Protein AF-A0A9R0EKN1-F1 (afdb_monomer)

Foldseek 3Di:
DDDPPDPPPPPPPPVVVVVVVVVVVVVCCCVVPVVVVLVVLLQPQDDVVSPDDDDSVRSVVRSVLVVVQVVQCVVQPPPDRPLPPPPPDDDDDDPRSPVVVVVVVVPPDPPPPPPDDDDDDDD

Mean predicted aligned error: 15.37 Å

Nearest PDB structures (foldseek):
  8jjr-assembly1_I  TM=3.514E-01  e=5.456E+00  Symbiodinium sp.

Sequence (123 aa):
MFSVSSYQHADSQPAAKQRCQANARERDRTQNSVNIAFNTLRLLIPTEPPDRKLSKIEILRLAGSYITHLDNQLYTGDLEQPCLQKNDVSEQDKSLCTFCWSAVKKDKSPQPASHMNYYKSPR

Secondary structure (DSSP, 8-state):
-----------SHHHHHHHHHHHHHHHHHIIIIIIHHHHHHHHTS--SSTT----HHHHHHHHHHHHHHHHHHHHHTTS--TTSS---S-TTS----HHHHHHHTTT--PPP-----------

Structure (mmCIF, N/CA/C/O backbone):
data_AF-A0A9R0EKN1-F1
#
_entry.id   AF-A0A9R0EKN1-F1
#
loop_
_atom_site.group_PDB
_atom_site.id
_atom_site.type_symbol
_atom_site.label_atom_id
_atom_site.label_alt_id
_atom_site.label_comp_id
_atom_site.label_asym_id
_atom_site.label_entity_id
_atom_site.label_seq_id
_atom_site.pdbx_PDB_ins_code
_atom_site.Cartn_x
_atom_site.Cartn_y
_atom_site.Cartn_z
_atom_site.occupancy
_atom_site.B_iso_or_equiv
_atom_site.auth_seq_id
_atom_site.auth_comp_id
_atom_site.auth_asym_id
_atom_site.auth_atom_id
_atom_site.pdbx_PDB_model_num
ATOM 1 N N . MET A 1 1 ? 44.875 0.743 -58.447 1.00 46.38 1 MET A N 1
ATOM 2 C CA . MET A 1 1 ? 43.635 0.038 -58.061 1.00 46.38 1 MET A CA 1
ATOM 3 C C . MET A 1 1 ? 43.851 -0.589 -56.692 1.00 46.38 1 MET A C 1
ATOM 5 O O . MET A 1 1 ? 44.438 -1.655 -56.620 1.00 46.38 1 MET A O 1
ATOM 9 N N . PHE A 1 2 ? 43.436 0.076 -55.615 1.00 38.12 2 PHE A N 1
ATOM 10 C CA . PHE A 1 2 ? 43.318 -0.547 -54.294 1.00 38.12 2 PHE A CA 1
ATOM 11 C C . PHE A 1 2 ? 41.933 -0.187 -53.766 1.00 38.12 2 PHE A C 1
ATOM 13 O O . PHE A 1 2 ? 41.650 0.976 -53.493 1.00 38.12 2 PHE A O 1
ATOM 20 N N . SER A 1 3 ? 41.044 -1.178 -53.767 1.00 46.97 3 SER A N 1
ATOM 21 C CA . SER A 1 3 ? 39.666 -1.041 -53.309 1.00 46.97 3 SER A CA 1
ATOM 22 C C . SER A 1 3 ? 39.670 -1.060 -51.784 1.00 46.97 3 SER A C 1
ATOM 24 O O . SER A 1 3 ? 40.096 -2.045 -51.181 1.00 46.97 3 SER A O 1
ATOM 26 N N . VAL A 1 4 ? 39.252 0.039 -51.157 1.00 50.94 4 VAL A N 1
ATOM 27 C CA . VAL A 1 4 ? 39.051 0.101 -49.707 1.00 50.94 4 VAL A CA 1
ATOM 28 C C . VAL A 1 4 ? 37.728 -0.597 -49.409 1.00 50.94 4 VAL A C 1
ATOM 30 O O . VAL A 1 4 ? 36.658 -0.010 -49.554 1.00 50.94 4 VAL A O 1
ATOM 33 N N . SER A 1 5 ? 37.800 -1.869 -49.020 1.00 53.50 5 SER A N 1
ATOM 34 C CA . SER A 1 5 ? 36.657 -2.586 -48.456 1.00 53.50 5 SER A CA 1
ATOM 35 C C . SER A 1 5 ? 36.285 -1.948 -47.118 1.00 53.50 5 SER A C 1
ATOM 37 O O . SER A 1 5 ? 37.050 -1.974 -46.154 1.00 53.50 5 SER A O 1
ATOM 39 N N . SER A 1 6 ? 35.107 -1.340 -47.082 1.00 50.91 6 SER A N 1
ATOM 40 C CA . SER A 1 6 ? 34.477 -0.784 -45.894 1.00 50.91 6 SER A CA 1
ATOM 41 C C . SER A 1 6 ? 34.023 -1.923 -44.982 1.00 50.91 6 SER A C 1
ATOM 43 O O . SER A 1 6 ? 33.034 -2.603 -45.247 1.00 50.91 6 SER A O 1
ATOM 45 N N . TYR A 1 7 ? 34.745 -2.136 -43.883 1.00 48.06 7 TYR A N 1
ATOM 46 C CA . TYR A 1 7 ? 34.280 -3.008 -42.811 1.00 48.06 7 TYR A C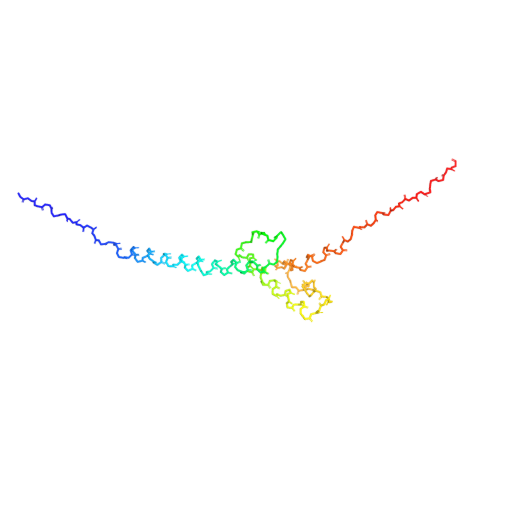A 1
ATOM 47 C C . TYR A 1 7 ? 33.099 -2.335 -42.104 1.00 48.06 7 TYR A C 1
ATOM 49 O O . TYR A 1 7 ? 33.261 -1.427 -41.290 1.00 48.06 7 TYR A O 1
ATOM 57 N N . GLN A 1 8 ? 31.888 -2.771 -42.445 1.00 49.34 8 GLN A N 1
ATOM 58 C CA . GLN A 1 8 ? 30.687 -2.486 -41.673 1.00 49.34 8 GLN A CA 1
ATOM 59 C C . GLN A 1 8 ? 30.829 -3.152 -40.298 1.00 49.34 8 GLN A C 1
ATOM 61 O O . GLN A 1 8 ? 30.655 -4.360 -40.155 1.00 49.34 8 GLN A O 1
ATOM 66 N N . HIS A 1 9 ? 31.130 -2.360 -39.268 1.00 48.66 9 HIS A N 1
ATOM 67 C CA . HIS A 1 9 ? 30.954 -2.767 -37.874 1.00 48.66 9 HIS A CA 1
ATOM 68 C C . HIS A 1 9 ? 29.453 -2.826 -37.560 1.00 48.66 9 HIS A C 1
ATOM 70 O O . HIS A 1 9 ? 28.858 -1.878 -37.053 1.00 48.66 9 HIS A O 1
ATOM 76 N N . ALA A 1 10 ? 28.831 -3.951 -37.898 1.00 53.75 10 ALA A N 1
ATOM 77 C CA . ALA A 1 10 ? 27.428 -4.231 -37.637 1.00 53.75 10 ALA A CA 1
ATOM 78 C C . ALA A 1 10 ? 27.284 -5.504 -36.796 1.00 53.75 10 ALA A C 1
ATOM 80 O O . ALA A 1 10 ? 26.617 -6.436 -37.219 1.00 53.75 10 ALA A O 1
ATOM 81 N N . ASP A 1 11 ? 27.893 -5.566 -35.606 1.00 48.09 11 ASP A N 1
ATOM 82 C CA . ASP A 1 11 ? 27.556 -6.650 -34.672 1.00 48.09 11 ASP A CA 1
ATOM 83 C C . ASP A 1 11 ? 27.754 -6.300 -33.191 1.00 48.09 11 ASP A C 1
ATOM 85 O O . ASP A 1 11 ? 28.641 -6.776 -32.487 1.00 48.09 11 ASP A O 1
ATOM 89 N N . SER A 1 12 ? 26.913 -5.401 -32.684 1.00 56.56 12 SER A N 1
ATOM 90 C CA . SER A 1 12 ? 26.703 -5.254 -31.230 1.00 56.56 12 SER A CA 1
ATOM 91 C C . SER A 1 12 ? 25.221 -5.062 -30.877 1.00 56.56 12 SER A C 1
ATOM 93 O O . SER A 1 12 ? 24.868 -4.676 -29.763 1.00 56.56 12 SER A O 1
ATOM 95 N N . GLN A 1 13 ? 24.320 -5.294 -31.838 1.00 57.69 13 GLN A N 1
ATOM 96 C CA . GLN A 1 13 ? 22.924 -4.856 -31.771 1.00 57.69 13 GLN A CA 1
ATOM 97 C C . GLN A 1 13 ? 21.899 -5.816 -31.126 1.00 57.69 13 GLN A C 1
ATOM 99 O O . GLN A 1 13 ? 20.945 -5.290 -30.540 1.00 57.69 13 GLN A O 1
ATOM 104 N N . PRO A 1 14 ? 22.001 -7.161 -31.178 1.00 65.06 14 PRO A N 1
ATOM 105 C CA . PRO A 1 14 ? 20.922 -8.018 -30.672 1.00 65.06 14 PRO A CA 1
ATOM 106 C C . PRO A 1 14 ? 20.821 -8.000 -29.140 1.00 65.06 14 PRO A C 1
ATOM 108 O O . PRO A 1 14 ? 19.727 -7.833 -28.597 1.00 65.06 14 PRO A O 1
ATOM 111 N N . ALA A 1 15 ? 21.955 -8.044 -28.434 1.00 81.00 15 ALA A N 1
ATOM 112 C CA . ALA A 1 15 ? 21.984 -7.990 -26.971 1.00 81.00 15 ALA A CA 1
ATOM 113 C C . ALA A 1 15 ? 21.475 -6.644 -26.422 1.00 81.00 15 ALA A C 1
ATOM 115 O O . ALA A 1 15 ? 20.753 -6.604 -25.426 1.00 81.00 15 ALA A O 1
ATOM 116 N N . ALA A 1 16 ? 21.796 -5.527 -27.087 1.00 87.19 16 ALA A N 1
ATOM 117 C CA . ALA A 1 16 ? 21.307 -4.205 -26.697 1.00 87.19 16 ALA A CA 1
ATOM 118 C C . ALA A 1 16 ? 19.782 -4.081 -26.872 1.00 87.19 16 ALA A C 1
ATOM 120 O O . ALA A 1 16 ? 19.095 -3.621 -25.959 1.00 87.19 16 ALA A O 1
ATOM 121 N N . LYS A 1 17 ? 19.232 -4.555 -28.001 1.00 87.06 17 LYS A N 1
ATOM 122 C CA . LYS A 1 17 ? 17.779 -4.570 -28.252 1.00 87.06 17 LYS A CA 1
ATOM 123 C C . LYS A 1 17 ? 17.039 -5.464 -27.250 1.00 87.06 17 LYS A C 1
ATOM 125 O O . LYS A 1 17 ? 16.021 -5.045 -26.700 1.00 87.06 17 LYS A O 1
ATOM 130 N N . GLN A 1 18 ? 17.577 -6.646 -26.948 1.00 91.50 18 GLN A N 1
ATOM 131 C CA . GLN A 1 18 ? 17.004 -7.561 -25.957 1.00 91.50 18 GLN A CA 1
ATOM 132 C C . GLN A 1 18 ? 17.012 -6.960 -24.544 1.00 91.50 18 GLN A C 1
ATOM 134 O O . GLN A 1 18 ? 16.002 -7.035 -23.843 1.00 91.50 18 GLN A O 1
ATOM 139 N N . ARG A 1 19 ? 18.110 -6.301 -24.145 1.00 94.19 19 ARG A N 1
ATOM 140 C CA . ARG A 1 19 ? 18.203 -5.562 -22.875 1.00 94.19 19 ARG A CA 1
ATOM 141 C C . ARG A 1 19 ? 17.166 -4.447 -22.791 1.00 94.19 19 ARG 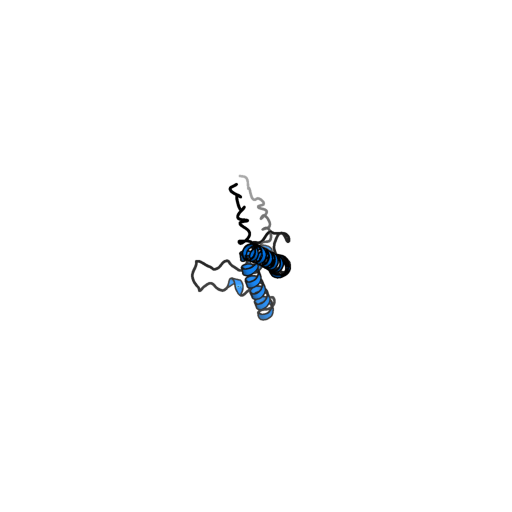A C 1
ATOM 143 O O . ARG A 1 19 ? 16.466 -4.350 -21.788 1.00 94.19 19 ARG A O 1
ATOM 150 N N . CYS A 1 20 ? 17.020 -3.635 -23.839 1.00 95.69 20 CYS A N 1
ATOM 151 C CA . CYS A 1 20 ? 16.002 -2.584 -23.881 1.00 95.69 20 CYS A CA 1
ATOM 152 C C . CYS A 1 20 ? 14.586 -3.156 -23.725 1.00 95.69 20 CYS A C 1
ATOM 154 O O . CYS A 1 20 ? 13.796 -2.630 -22.942 1.00 95.69 20 CYS A O 1
ATOM 156 N N . GLN A 1 21 ? 14.281 -4.260 -24.413 1.00 95.19 21 GLN A N 1
ATOM 157 C CA . GLN A 1 21 ? 12.983 -4.925 -24.312 1.00 95.19 21 GLN A CA 1
ATOM 158 C C . GLN A 1 21 ? 12.737 -5.505 -22.908 1.00 95.19 21 GLN A C 1
ATOM 160 O O . GLN A 1 21 ? 11.642 -5.364 -22.369 1.00 95.19 21 GLN A O 1
ATOM 165 N N . ALA A 1 22 ? 13.751 -6.114 -22.286 1.00 96.12 22 ALA A N 1
ATOM 166 C CA . ALA A 1 22 ? 13.666 -6.613 -20.915 1.00 96.12 22 ALA A CA 1
ATOM 167 C C . ALA A 1 22 ? 13.436 -5.479 -19.904 1.00 96.12 22 ALA A C 1
ATOM 169 O O . ALA A 1 22 ? 12.547 -5.582 -19.062 1.00 96.12 22 ALA A O 1
ATOM 170 N N . ASN A 1 23 ? 14.160 -4.367 -20.043 1.00 98.12 23 ASN A N 1
ATOM 171 C CA . ASN A 1 23 ? 13.989 -3.190 -19.192 1.00 98.12 23 ASN A CA 1
ATOM 172 C C . ASN A 1 23 ? 12.596 -2.562 -19.344 1.00 98.12 23 ASN A C 1
ATOM 174 O O . ASN A 1 23 ? 12.024 -2.094 -18.361 1.00 98.12 23 ASN A O 1
ATOM 178 N N . ALA A 1 24 ? 12.042 -2.544 -20.562 1.00 97.75 24 ALA A N 1
ATOM 179 C CA . ALA A 1 24 ? 10.683 -2.067 -20.802 1.00 97.75 24 ALA A CA 1
ATOM 180 C C . ALA A 1 24 ? 9.646 -2.950 -20.092 1.00 97.75 24 ALA A C 1
ATOM 182 O O . ALA A 1 24 ? 8.776 -2.422 -19.402 1.00 97.75 24 ALA A O 1
ATOM 183 N N . ARG A 1 25 ? 9.790 -4.280 -20.182 1.00 98.19 25 ARG A N 1
ATOM 184 C CA . ARG A 1 25 ? 8.929 -5.235 -19.466 1.00 98.19 25 ARG A CA 1
ATOM 185 C C . ARG A 1 25 ? 9.016 -5.079 -17.949 1.00 98.19 25 ARG A C 1
ATOM 187 O O . ARG A 1 25 ? 7.991 -5.086 -17.282 1.00 98.19 25 ARG A O 1
ATOM 194 N N . GLU A 1 26 ? 10.214 -4.900 -17.396 1.00 98.31 26 GLU A N 1
ATOM 195 C CA . GLU A 1 26 ? 10.371 -4.736 -15.944 1.00 98.31 26 GLU A CA 1
ATOM 196 C C . GLU A 1 26 ? 9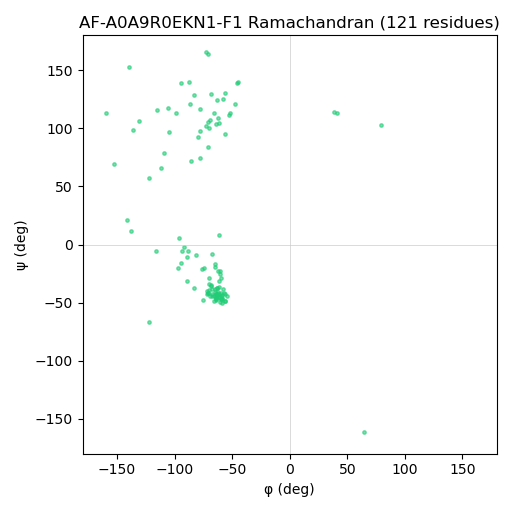.780 -3.413 -15.442 1.00 98.31 26 GLU A C 1
ATOM 198 O O . GLU A 1 26 ? 9.183 -3.351 -14.362 1.00 98.31 26 GLU A O 1
ATOM 203 N N . ARG A 1 27 ? 9.888 -2.351 -16.248 1.00 98.44 27 ARG A N 1
ATOM 204 C CA . ARG A 1 27 ? 9.237 -1.074 -15.951 1.00 98.44 27 ARG A CA 1
ATOM 205 C C . ARG A 1 27 ? 7.721 -1.220 -15.952 1.00 98.44 27 ARG A C 1
ATOM 207 O O . ARG A 1 27 ? 7.089 -0.731 -15.023 1.00 98.44 27 ARG A O 1
ATOM 214 N N . ASP A 1 28 ? 7.167 -1.895 -16.953 1.00 98.12 28 ASP A N 1
ATOM 215 C CA . ASP A 1 28 ? 5.735 -2.183 -17.039 1.00 98.12 28 ASP A CA 1
ATOM 216 C C . ASP A 1 28 ? 5.257 -2.985 -15.822 1.00 98.12 28 ASP A C 1
ATOM 218 O O . ASP A 1 28 ? 4.373 -2.531 -15.100 1.00 98.12 28 ASP A O 1
ATOM 222 N N . ARG A 1 29 ? 5.941 -4.085 -15.483 1.00 98.25 29 ARG A N 1
ATOM 223 C CA . ARG A 1 29 ? 5.659 -4.882 -14.279 1.00 98.25 29 ARG A CA 1
ATOM 224 C C . ARG A 1 29 ? 5.691 -4.033 -13.005 1.00 98.25 29 ARG A C 1
ATOM 226 O O . ARG A 1 29 ? 4.820 -4.144 -12.144 1.00 98.25 29 ARG A O 1
ATOM 233 N N . THR A 1 30 ? 6.689 -3.163 -12.871 1.00 98.44 30 THR A N 1
ATOM 234 C CA . THR A 1 30 ? 6.818 -2.297 -11.695 1.00 98.44 30 THR A CA 1
ATOM 235 C C . THR A 1 30 ? 5.692 -1.264 -11.624 1.00 98.44 30 THR A C 1
ATOM 237 O O . THR A 1 30 ? 5.128 -1.066 -10.549 1.00 98.44 30 THR A O 1
ATOM 240 N N . GLN A 1 31 ? 5.343 -0.618 -12.740 1.00 98.06 31 GLN A N 1
ATOM 241 C CA . GLN A 1 31 ? 4.323 0.435 -12.772 1.00 98.06 31 GLN A CA 1
ATOM 242 C C . GLN A 1 31 ? 2.903 -0.127 -12.667 1.00 98.06 31 GLN A C 1
ATOM 244 O O . GLN A 1 31 ? 2.131 0.340 -11.835 1.00 98.06 31 GLN A O 1
ATOM 249 N N . ASN A 1 32 ? 2.589 -1.158 -13.450 1.00 97.75 32 ASN A N 1
ATOM 250 C CA . ASN A 1 32 ? 1.231 -1.668 -13.644 1.00 97.75 32 ASN A CA 1
ATOM 251 C C . ASN A 1 32 ? 0.858 -2.822 -12.708 1.00 97.75 32 ASN A C 1
ATOM 253 O O . ASN A 1 32 ? -0.289 -3.253 -12.692 1.00 97.75 32 ASN A O 1
ATOM 257 N N . SER A 1 33 ? 1.799 -3.330 -11.913 1.00 97.62 33 SER A N 1
ATOM 258 C CA . SER A 1 33 ? 1.501 -4.332 -10.886 1.00 97.62 33 SER A CA 1
ATOM 259 C C . SER A 1 33 ? 1.931 -3.842 -9.511 1.00 97.62 33 SER A C 1
ATOM 261 O O . SER A 1 33 ? 1.087 -3.541 -8.667 1.00 97.62 33 SER A O 1
ATOM 263 N N . VAL A 1 34 ? 3.238 -3.687 -9.286 1.00 98.06 34 VAL A N 1
ATOM 264 C CA . VAL A 1 34 ? 3.766 -3.417 -7.939 1.00 98.06 34 VAL A CA 1
ATOM 265 C C . VAL A 1 34 ? 3.318 -2.052 -7.415 1.00 98.06 34 VAL A C 1
ATOM 267 O O . VAL A 1 34 ? 2.830 -1.954 -6.291 1.00 98.06 34 VAL A O 1
ATOM 270 N N . ASN A 1 35 ? 3.462 -0.989 -8.210 1.00 97.81 35 ASN A N 1
ATOM 271 C CA . ASN A 1 35 ? 3.097 0.358 -7.773 1.00 97.81 35 ASN A CA 1
ATOM 272 C C . ASN A 1 35 ? 1.578 0.517 -7.607 1.00 97.81 35 ASN A C 1
ATOM 274 O O . ASN A 1 35 ? 1.154 1.185 -6.666 1.00 97.81 35 ASN A O 1
ATOM 278 N N . ILE A 1 36 ? 0.764 -0.133 -8.451 1.00 98.19 36 ILE A N 1
ATOM 279 C CA . ILE A 1 36 ? -0.695 -0.172 -8.267 1.00 98.19 36 ILE A CA 1
ATOM 280 C C . ILE A 1 36 ? -1.039 -0.836 -6.931 1.00 98.19 36 ILE A C 1
ATOM 282 O O . ILE A 1 36 ? -1.749 -0.232 -6.134 1.00 98.19 36 ILE A O 1
ATOM 286 N N . ALA A 1 37 ? -0.469 -2.005 -6.626 1.00 98.38 37 ALA A N 1
ATOM 287 C CA . ALA A 1 37 ? -0.710 -2.691 -5.356 1.00 98.38 37 ALA A CA 1
ATOM 288 C C . ALA A 1 37 ? -0.286 -1.849 -4.136 1.00 98.38 37 ALA A C 1
ATOM 290 O O . ALA A 1 37 ? -1.024 -1.769 -3.155 1.00 98.38 37 ALA A O 1
ATOM 291 N N . PHE A 1 38 ? 0.864 -1.165 -4.206 1.00 98.44 38 PHE A N 1
ATOM 292 C CA . PHE A 1 38 ? 1.304 -0.237 -3.154 1.00 98.44 38 PHE A CA 1
ATOM 293 C C . PHE A 1 38 ? 0.334 0.936 -2.964 1.00 98.44 38 PHE A C 1
ATOM 295 O O . PHE A 1 38 ? 0.066 1.326 -1.827 1.00 98.44 38 PHE A O 1
ATOM 302 N N . ASN A 1 39 ? -0.200 1.492 -4.055 1.00 97.25 39 ASN A N 1
ATOM 303 C CA . ASN A 1 39 ? -1.182 2.572 -3.992 1.00 97.25 39 ASN A CA 1
ATOM 304 C C . ASN A 1 39 ? -2.511 2.088 -3.407 1.00 97.25 39 ASN A C 1
ATOM 306 O O . ASN A 1 39 ? -3.067 2.761 -2.546 1.00 97.25 39 ASN A O 1
ATOM 310 N N . THR A 1 40 ? -2.994 0.910 -3.807 1.00 97.88 40 THR A N 1
ATOM 311 C CA . THR A 1 40 ? -4.198 0.307 -3.221 1.00 97.88 40 THR A CA 1
ATOM 312 C C . THR A 1 40 ? -4.021 0.074 -1.725 1.00 97.88 40 THR A C 1
ATOM 314 O O . THR A 1 40 ? -4.878 0.478 -0.947 1.00 97.88 40 THR A O 1
ATOM 317 N N . LEU A 1 41 ? -2.888 -0.499 -1.304 1.00 98.19 41 LEU A N 1
ATOM 318 C CA . LEU A 1 41 ? -2.594 -0.717 0.112 1.00 98.19 41 LEU A CA 1
ATOM 319 C C . LEU A 1 41 ? -2.575 0.601 0.894 1.00 98.19 41 LEU A C 1
ATOM 321 O O . LEU A 1 41 ? -3.171 0.691 1.961 1.00 98.19 41 LEU A O 1
ATOM 325 N N . ARG A 1 42 ? -1.934 1.640 0.349 1.00 97.25 42 ARG A N 1
ATOM 326 C CA . ARG A 1 42 ? -1.884 2.975 0.955 1.00 97.25 42 ARG A CA 1
ATOM 327 C C . ARG A 1 42 ? -3.277 3.548 1.219 1.00 97.25 42 ARG A C 1
ATOM 329 O O . ARG A 1 42 ? -3.478 4.130 2.275 1.00 97.25 42 ARG A O 1
ATOM 336 N N . LEU A 1 43 ? -4.211 3.401 0.280 1.00 95.88 43 LEU A N 1
ATOM 337 C CA . LEU A 1 43 ? -5.570 3.944 0.411 1.00 95.88 43 LEU A CA 1
ATOM 338 C C . LEU A 1 43 ? -6.376 3.296 1.547 1.00 95.88 43 LEU A C 1
ATOM 340 O O . LEU A 1 43 ? -7.350 3.883 2.004 1.00 95.88 43 LEU A O 1
ATOM 344 N N . LEU A 1 44 ? -5.974 2.108 2.003 1.00 96.19 44 LEU A N 1
ATOM 345 C CA . LEU A 1 44 ? -6.613 1.402 3.116 1.00 96.19 44 LEU A CA 1
ATOM 346 C C . LEU A 1 44 ? -6.011 1.763 4.482 1.00 96.19 44 LEU A C 1
ATOM 348 O O . LEU A 1 44 ? -6.563 1.372 5.507 1.00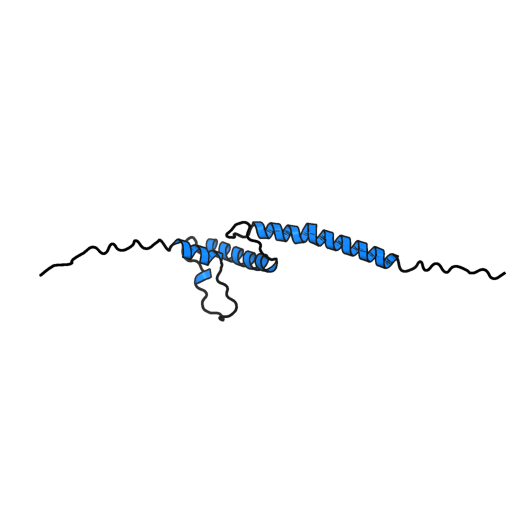 96.19 44 LEU A O 1
ATOM 352 N N . ILE A 1 45 ? -4.878 2.471 4.518 1.00 94.38 45 ILE A N 1
ATOM 353 C CA . ILE A 1 45 ? -4.207 2.854 5.763 1.00 94.38 45 ILE A CA 1
ATOM 354 C C . ILE A 1 45 ? -4.808 4.175 6.258 1.00 94.38 45 ILE A C 1
ATOM 356 O O . ILE A 1 45 ? -4.693 5.182 5.557 1.00 94.38 45 ILE A O 1
ATOM 360 N N . PRO A 1 46 ? -5.388 4.226 7.471 1.00 91.69 46 PRO A N 1
ATOM 361 C CA . PRO A 1 46 ? -5.910 5.476 8.005 1.00 91.69 46 PRO A CA 1
ATOM 362 C C . PRO A 1 46 ? -4.767 6.456 8.322 1.00 91.69 46 PRO A C 1
ATOM 364 O O . PRO A 1 46 ? -3.806 6.112 9.002 1.00 91.69 46 PRO A O 1
ATOM 367 N N . THR A 1 47 ? -4.843 7.701 7.852 1.00 90.25 47 THR A N 1
ATOM 368 C CA . THR A 1 47 ? -3.872 8.753 8.197 1.00 90.25 47 THR A CA 1
ATOM 369 C C . THR A 1 47 ? -4.562 10.087 8.430 1.00 90.25 47 THR A C 1
ATOM 371 O O . THR A 1 47 ? -5.590 10.370 7.826 1.00 90.25 47 THR A O 1
ATOM 374 N N . GLU A 1 48 ? -3.947 10.931 9.259 1.00 84.94 48 GLU A N 1
ATOM 375 C CA . GLU A 1 48 ? -4.336 12.330 9.442 1.00 84.94 48 GLU A CA 1
ATOM 376 C C . GLU A 1 48 ? -3.177 13.222 8.951 1.00 84.94 48 GLU A C 1
ATOM 378 O O . GLU A 1 48 ? -2.073 13.131 9.509 1.00 84.94 48 GLU A O 1
ATOM 383 N N . PRO A 1 49 ? -3.356 14.040 7.898 1.00 86.81 49 PRO A N 1
ATOM 384 C CA . PRO A 1 49 ? -4.529 14.116 7.017 1.00 86.81 49 PRO A CA 1
ATOM 385 C C . PRO A 1 49 ? -4.665 12.881 6.084 1.00 86.81 49 PRO A C 1
ATOM 387 O O . PRO A 1 49 ? -3.684 12.147 5.896 1.00 86.81 49 PRO A O 1
ATOM 390 N N . PRO A 1 50 ? -5.842 12.638 5.461 1.00 84.06 50 PRO A N 1
ATOM 391 C CA . PRO A 1 50 ? -6.090 11.461 4.609 1.00 84.06 50 PRO A CA 1
ATOM 392 C C . PRO A 1 50 ? -5.179 11.347 3.377 1.00 84.06 50 PRO A C 1
ATOM 394 O O . PRO A 1 50 ? -4.970 10.265 2.836 1.00 84.06 50 PRO A O 1
ATOM 397 N N . ASP A 1 51 ? -4.616 12.462 2.917 1.00 86.50 51 ASP A N 1
ATOM 398 C CA . ASP A 1 51 ? -3.741 12.542 1.749 1.00 86.50 51 ASP A CA 1
ATOM 399 C C . ASP A 1 51 ? -2.242 12.505 2.103 1.00 86.50 51 ASP A C 1
ATOM 401 O O . ASP A 1 51 ? -1.390 12.602 1.209 1.00 86.50 51 ASP A O 1
ATOM 405 N N . ARG A 1 52 ? -1.885 12.294 3.384 1.00 92.69 52 ARG A N 1
ATOM 406 C CA . ARG A 1 52 ? -0.492 12.254 3.862 1.00 92.69 52 ARG A CA 1
ATOM 407 C C . AR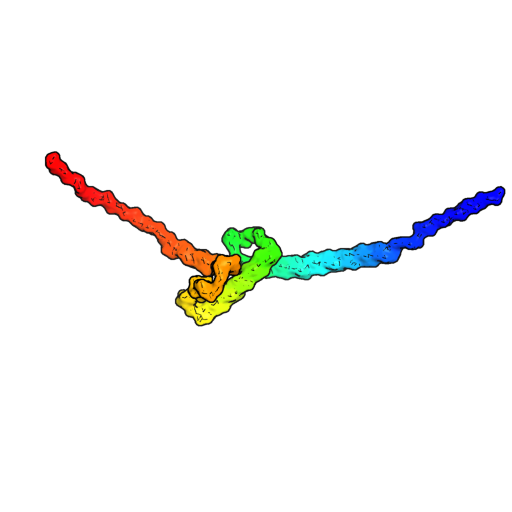G A 1 52 ? 0.379 11.368 2.977 1.00 92.69 52 ARG A C 1
ATOM 409 O O . ARG A 1 52 ? 0.162 10.165 2.848 1.00 92.69 52 ARG A O 1
ATOM 416 N N . LYS A 1 53 ? 1.441 11.926 2.392 1.00 93.06 53 LYS A N 1
ATOM 417 C CA . LYS A 1 53 ? 2.416 11.175 1.582 1.00 93.06 53 LYS A CA 1
ATOM 418 C C . LYS A 1 53 ? 3.255 10.225 2.447 1.00 93.06 53 LYS A C 1
ATOM 420 O O . LYS A 1 53 ? 4.129 10.665 3.176 1.00 93.06 53 LYS A O 1
ATOM 425 N N . LEU A 1 54 ? 2.985 8.927 2.323 1.00 93.38 54 LEU A N 1
ATOM 426 C CA . LEU A 1 54 ? 3.767 7.821 2.876 1.00 93.38 54 LEU A CA 1
ATOM 427 C C . LEU A 1 54 ? 4.778 7.266 1.861 1.00 93.38 54 LEU A C 1
ATOM 429 O O . LEU A 1 54 ? 4.446 7.072 0.687 1.00 93.38 54 LEU A O 1
ATOM 433 N N . SER A 1 55 ? 5.983 6.959 2.331 1.00 97.00 55 SER A N 1
ATOM 434 C CA . SER A 1 55 ? 6.985 6.162 1.615 1.00 97.00 55 SER A CA 1
ATOM 435 C C . SER A 1 55 ? 6.613 4.669 1.566 1.00 97.00 55 SER A C 1
ATOM 437 O O . SER A 1 55 ? 5.768 4.199 2.327 1.00 97.00 55 SER A O 1
ATOM 439 N N . LYS A 1 56 ? 7.274 3.881 0.699 1.00 96.75 56 LYS A N 1
ATOM 440 C CA . LYS A 1 56 ? 7.030 2.425 0.590 1.00 96.75 56 LYS A CA 1
ATOM 441 C C . LYS A 1 56 ? 7.230 1.698 1.923 1.00 96.75 56 LYS A C 1
ATOM 443 O O . LYS A 1 56 ? 6.430 0.838 2.270 1.00 96.75 56 LYS A O 1
ATOM 448 N N . ILE A 1 57 ? 8.269 2.058 2.678 1.00 96.19 57 ILE A N 1
ATOM 449 C CA . ILE A 1 57 ? 8.538 1.443 3.983 1.00 96.19 57 ILE A CA 1
ATOM 450 C C . ILE A 1 57 ? 7.499 1.853 5.031 1.00 96.19 57 ILE A C 1
ATOM 452 O O . ILE A 1 57 ? 7.058 1.007 5.805 1.00 96.19 57 ILE A O 1
ATOM 456 N N . GLU A 1 58 ? 7.055 3.114 5.032 1.00 93.25 58 GLU A N 1
ATOM 457 C CA . GLU A 1 58 ? 5.980 3.562 5.925 1.00 93.25 58 GLU A CA 1
ATOM 458 C C . GLU A 1 58 ? 4.668 2.834 5.633 1.00 93.25 58 GLU A C 1
ATOM 460 O O . GLU A 1 58 ? 4.022 2.391 6.575 1.00 93.25 58 GLU A O 1
ATOM 465 N N . ILE A 1 59 ? 4.304 2.650 4.356 1.00 95.94 59 ILE A N 1
ATOM 466 C CA . ILE A 1 59 ? 3.106 1.892 3.955 1.00 95.94 59 ILE A CA 1
ATOM 467 C C . ILE A 1 59 ? 3.152 0.477 4.541 1.00 95.94 59 ILE A C 1
ATOM 469 O O . ILE A 1 59 ? 2.185 0.041 5.157 1.00 95.94 59 ILE A O 1
ATOM 473 N N . LEU A 1 60 ? 4.280 -0.229 4.404 1.00 96.19 60 LEU A N 1
ATOM 474 C CA . LEU A 1 60 ? 4.417 -1.592 4.926 1.00 96.19 60 LEU A CA 1
ATOM 475 C C . LEU A 1 60 ? 4.321 -1.641 6.457 1.00 96.19 60 LEU A C 1
ATOM 477 O O . LEU A 1 60 ? 3.606 -2.479 7.005 1.00 96.19 60 LEU A O 1
ATOM 481 N N . ARG A 1 61 ? 5.011 -0.727 7.150 1.00 91.38 61 ARG A N 1
ATOM 482 C CA . ARG A 1 61 ? 4.992 -0.657 8.619 1.00 91.38 61 ARG A CA 1
ATOM 483 C C . ARG A 1 61 ? 3.595 -0.328 9.149 1.00 91.38 61 ARG A C 1
ATOM 485 O O . ARG A 1 61 ? 3.099 -1.026 10.031 1.00 91.38 61 ARG A O 1
ATOM 492 N N . LEU A 1 62 ? 2.947 0.691 8.583 1.00 91.88 62 LEU A N 1
ATOM 493 C CA . LEU A 1 62 ? 1.611 1.119 8.995 1.00 91.88 62 LEU A CA 1
ATOM 494 C C . LEU A 1 62 ? 0.545 0.073 8.672 1.00 91.88 62 LEU A C 1
ATOM 496 O O . LEU A 1 62 ? -0.323 -0.149 9.508 1.00 91.88 62 LEU A O 1
ATOM 500 N N . ALA A 1 63 ? 0.627 -0.611 7.527 1.00 95.25 63 ALA A N 1
ATOM 501 C CA . ALA A 1 63 ? -0.281 -1.710 7.205 1.00 95.25 63 ALA A CA 1
ATOM 502 C C . ALA A 1 63 ? -0.203 -2.832 8.252 1.00 95.25 63 ALA A C 1
ATOM 504 O O . ALA A 1 63 ? -1.234 -3.265 8.761 1.00 95.25 63 ALA A O 1
ATOM 505 N N . GLY A 1 64 ? 1.009 -3.251 8.637 1.00 91.56 64 GLY A N 1
ATOM 506 C CA . GLY A 1 64 ? 1.196 -4.255 9.691 1.00 91.56 64 GLY A CA 1
ATOM 507 C C . GLY A 1 64 ? 0.637 -3.805 11.045 1.00 91.56 64 GLY A C 1
ATOM 508 O O . GLY A 1 64 ? -0.089 -4.551 11.707 1.00 91.56 64 GLY A O 1
ATOM 509 N N . SER A 1 65 ? 0.914 -2.556 11.437 1.00 89.31 65 SER A N 1
ATOM 510 C CA . SER A 1 65 ? 0.328 -1.966 12.647 1.00 89.31 65 SER A CA 1
ATOM 511 C C . SER A 1 65 ? -1.200 -1.885 12.585 1.00 89.31 65 SER A C 1
ATOM 513 O O . SER A 1 65 ? -1.848 -2.102 13.605 1.00 89.31 65 SER A O 1
ATOM 515 N N . TYR A 1 66 ? -1.783 -1.606 11.415 1.00 92.44 66 TYR A N 1
ATOM 516 C CA . TYR A 1 66 ? -3.230 -1.485 11.252 1.00 92.44 66 TYR A CA 1
ATOM 517 C C . TYR A 1 66 ? -3.929 -2.842 11.340 1.00 92.44 66 TYR A C 1
ATOM 519 O O . TYR A 1 66 ? -4.910 -2.964 12.062 1.00 92.44 66 TYR A O 1
ATOM 527 N N . ILE A 1 67 ? -3.371 -3.885 10.716 1.00 91.81 67 ILE A N 1
ATOM 528 C CA . ILE A 1 67 ? -3.868 -5.262 10.865 1.00 91.81 67 ILE A CA 1
ATOM 529 C C . ILE A 1 67 ? -3.877 -5.664 12.344 1.00 91.81 67 ILE A C 1
ATOM 531 O O . ILE A 1 67 ? -4.896 -6.117 12.853 1.00 91.81 67 ILE A O 1
ATOM 535 N N . THR A 1 68 ? -2.770 -5.427 13.056 1.00 87.19 68 THR A N 1
ATOM 536 C CA . THR A 1 68 ? -2.659 -5.752 14.491 1.00 87.19 68 THR A CA 1
ATOM 537 C C . THR A 1 68 ? -3.657 -4.948 15.328 1.00 87.19 68 THR A C 1
ATOM 539 O O . THR A 1 68 ? -4.201 -5.439 16.311 1.00 87.19 68 THR A O 1
ATOM 542 N N . HIS A 1 69 ? -3.898 -3.688 14.964 1.00 85.56 69 HIS A N 1
ATOM 543 C CA . HIS A 1 69 ? -4.877 -2.842 15.635 1.00 85.56 69 HIS A CA 1
ATOM 544 C C . HIS A 1 69 ? -6.304 -3.379 15.475 1.00 85.56 69 HIS A C 1
ATOM 546 O O . HIS A 1 69 ? -7.005 -3.494 16.476 1.00 85.56 69 HIS A O 1
ATOM 552 N N . LEU A 1 70 ? -6.699 -3.747 14.253 1.00 87.81 70 LEU A N 1
ATOM 553 C CA . LEU A 1 70 ? -8.010 -4.333 13.972 1.00 87.81 70 LEU A CA 1
ATOM 554 C C . LEU A 1 70 ? -8.189 -5.690 14.668 1.00 87.81 70 LEU A C 1
ATOM 556 O O . LEU A 1 70 ? -9.234 -5.928 15.261 1.00 87.81 70 LEU A O 1
ATOM 560 N N . ASP A 1 71 ? -7.169 -6.551 14.653 1.00 87.25 71 ASP A N 1
ATOM 561 C CA . ASP A 1 71 ? -7.202 -7.859 15.326 1.00 87.25 71 ASP A CA 1
ATOM 562 C C . ASP A 1 71 ? -7.447 -7.713 16.834 1.00 87.25 71 ASP A C 1
ATOM 564 O O . ASP A 1 71 ? -8.342 -8.337 17.403 1.00 87.25 71 ASP A O 1
ATOM 568 N N . ASN A 1 72 ? -6.730 -6.783 17.470 1.00 83.25 72 ASN A N 1
ATOM 569 C CA . ASN A 1 72 ? -6.944 -6.463 18.875 1.00 83.25 72 ASN A CA 1
ATOM 570 C C . ASN A 1 72 ? -8.363 -5.936 19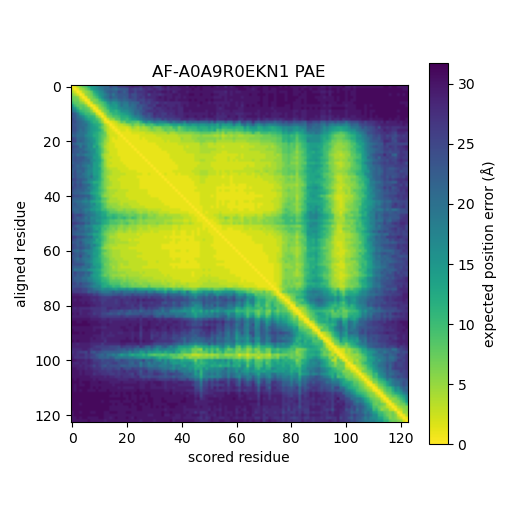.142 1.00 83.25 72 ASN A C 1
ATOM 572 O O . ASN A 1 72 ? -8.993 -6.395 20.087 1.00 83.25 72 ASN A O 1
ATOM 576 N N . GLN A 1 73 ? -8.877 -5.015 18.315 1.00 82.88 73 GLN A N 1
ATOM 577 C CA . GLN A 1 73 ? -10.242 -4.487 18.463 1.00 82.88 73 GLN A CA 1
ATOM 578 C C . GLN A 1 73 ? -11.302 -5.593 18.413 1.00 82.88 73 GLN A C 1
ATOM 580 O O . GLN A 1 73 ? -12.275 -5.548 19.163 1.00 82.88 73 GLN A O 1
ATOM 585 N N . LEU A 1 74 ? -11.109 -6.593 17.550 1.00 84.88 74 LEU A N 1
ATOM 586 C CA . LEU A 1 74 ? -12.014 -7.735 17.450 1.00 84.88 74 LEU A CA 1
ATOM 587 C C . LEU A 1 74 ? -11.928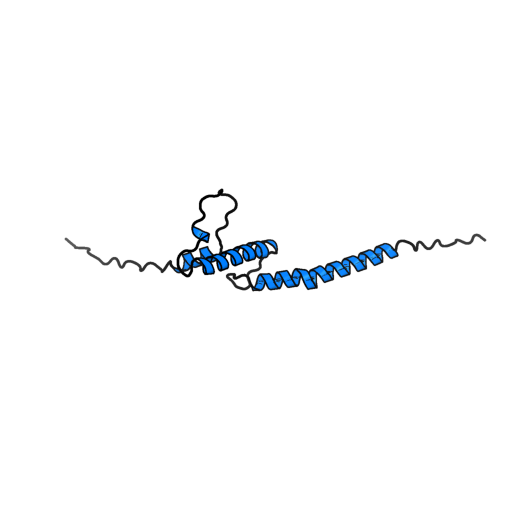 -8.660 18.675 1.00 84.88 74 LEU A C 1
ATOM 589 O O . LEU A 1 74 ? -12.946 -9.223 19.069 1.00 84.88 74 LEU A O 1
ATOM 593 N N . TYR A 1 75 ? -10.743 -8.815 19.277 1.00 80.75 75 TYR A N 1
ATOM 594 C CA . TYR A 1 75 ? -10.519 -9.726 20.407 1.00 80.75 75 TYR A CA 1
ATOM 595 C C . TYR A 1 75 ? -10.889 -9.143 21.777 1.00 80.75 75 TYR A C 1
ATOM 597 O O . TYR A 1 75 ? -11.383 -9.878 22.631 1.00 80.75 75 TYR A O 1
ATOM 605 N N . THR A 1 76 ? -10.635 -7.854 22.018 1.00 74.06 76 THR A N 1
ATOM 606 C CA . THR A 1 76 ? -10.888 -7.211 23.322 1.00 74.06 76 THR A CA 1
ATOM 607 C C . THR A 1 76 ? -12.242 -6.509 23.410 1.00 74.06 76 THR A C 1
ATOM 609 O O . THR A 1 76 ? -12.713 -6.206 24.504 1.00 74.06 76 THR A O 1
ATOM 612 N N . GLY A 1 77 ? -12.903 -6.261 22.276 1.00 65.19 77 GLY A N 1
ATOM 613 C CA . GLY A 1 77 ? -14.061 -5.368 22.226 1.00 65.19 77 GLY A CA 1
ATOM 614 C C . GLY A 1 77 ? -13.680 -3.918 22.566 1.00 65.19 77 GLY A C 1
ATOM 615 O O . GLY A 1 77 ? -12.509 -3.542 22.510 1.00 65.19 77 GLY A O 1
ATOM 616 N N . ASP A 1 78 ? -14.671 -3.096 22.933 1.00 61.44 78 ASP A N 1
ATOM 617 C CA . ASP A 1 78 ? -14.487 -1.670 23.281 1.00 61.44 78 ASP A CA 1
ATOM 618 C C . ASP A 1 78 ? -13.683 -1.439 24.579 1.00 61.44 78 ASP A C 1
ATOM 620 O O . ASP A 1 78 ? -13.337 -0.301 24.903 1.00 61.44 78 ASP A O 1
ATOM 624 N N . LEU A 1 79 ? -13.376 -2.498 25.338 1.00 56.50 79 LEU A N 1
ATOM 625 C CA . LEU A 1 79 ? -12.587 -2.410 26.560 1.00 56.50 79 LEU A CA 1
ATOM 626 C C . LEU A 1 79 ? -11.166 -2.945 26.347 1.00 56.50 79 LEU A C 1
ATOM 628 O O . LEU A 1 79 ? -10.943 -4.128 26.132 1.00 56.50 79 LEU A O 1
ATOM 632 N N . GLU A 1 80 ? -10.221 -2.023 26.522 1.00 57.31 80 GLU A N 1
ATOM 633 C CA . GLU A 1 80 ? -8.779 -2.212 26.715 1.00 57.31 80 GLU A CA 1
ATOM 634 C C . GLU A 1 80 ? -7.936 -2.495 25.463 1.00 57.31 80 GLU A C 1
ATOM 636 O O . GLU A 1 80 ? -7.855 -3.602 24.951 1.00 57.31 80 GLU A O 1
ATOM 641 N N . GLN A 1 81 ? -7.229 -1.449 25.015 1.00 59.72 81 GLN A N 1
ATOM 642 C CA . GLN A 1 81 ? -6.297 -1.437 23.882 1.00 59.72 81 GLN A CA 1
ATOM 643 C C . GLN A 1 81 ? -4.969 -2.181 24.172 1.00 59.72 81 GLN A C 1
ATOM 645 O O . GLN A 1 81 ? -4.049 -1.549 24.696 1.00 59.72 81 GLN A O 1
ATOM 650 N N . PRO A 1 82 ? -4.751 -3.426 23.692 1.00 57.84 82 PRO A N 1
ATOM 651 C CA . PRO A 1 82 ? -3.564 -4.256 23.990 1.00 57.84 82 PRO A CA 1
ATOM 652 C C . PRO A 1 82 ? -2.233 -3.668 23.506 1.00 57.84 82 PRO A C 1
ATOM 654 O O . PRO A 1 82 ? -1.149 -4.021 23.975 1.00 57.84 82 PRO A O 1
ATOM 657 N N . CYS A 1 83 ? -2.306 -2.784 22.510 1.00 62.91 83 CYS A N 1
ATOM 658 C CA . CYS A 1 83 ? -1.174 -2.061 21.933 1.00 62.91 83 CYS A CA 1
ATOM 659 C C . CYS A 1 83 ? -0.507 -1.085 22.920 1.00 62.91 83 CYS A C 1
ATOM 661 O O . CYS A 1 83 ? 0.618 -0.669 22.648 1.00 62.91 83 CYS A O 1
ATOM 663 N N . LEU A 1 84 ? -1.169 -0.718 24.027 1.00 59.16 84 LEU A N 1
ATOM 664 C CA . LEU A 1 84 ? -0.633 0.194 25.044 1.00 59.16 84 LEU A CA 1
ATOM 665 C C . LEU A 1 84 ? -0.007 -0.526 26.251 1.00 59.16 84 LEU A C 1
ATOM 667 O O . LEU A 1 84 ? 0.805 0.086 26.937 1.00 59.16 84 LEU A O 1
ATOM 671 N N . GLN A 1 85 ? -0.324 -1.804 26.509 1.00 57.16 85 GLN A N 1
ATOM 672 C CA . GLN A 1 85 ? 0.170 -2.515 27.704 1.00 57.16 85 GLN A CA 1
ATOM 673 C C . GLN A 1 85 ? 1.491 -3.297 27.522 1.00 57.16 85 GLN A C 1
ATOM 675 O O . GLN A 1 85 ? 1.992 -3.871 28.486 1.00 57.16 85 GLN A O 1
ATOM 680 N N . LYS A 1 86 ? 2.111 -3.343 26.332 1.00 50.75 86 LYS A N 1
ATOM 681 C CA . LYS A 1 86 ? 3.344 -4.138 26.112 1.00 50.75 86 LYS A CA 1
ATOM 682 C C . LYS A 1 86 ? 4.634 -3.385 26.482 1.00 50.75 86 LYS A C 1
ATOM 684 O O . LYS A 1 86 ? 5.430 -3.058 25.596 1.00 50.75 86 LYS A O 1
ATOM 689 N N . ASN A 1 87 ? 4.866 -3.187 27.783 1.00 49.41 87 ASN A N 1
ATOM 690 C CA . ASN A 1 87 ? 6.077 -2.542 28.316 1.00 49.41 87 ASN A CA 1
ATOM 691 C C . ASN A 1 87 ? 7.325 -3.436 28.457 1.00 49.41 87 ASN A C 1
ATOM 693 O O . ASN A 1 87 ? 8.408 -2.891 28.613 1.00 49.41 87 ASN A O 1
ATOM 697 N N . ASP A 1 88 ? 7.263 -4.758 28.284 1.00 49.47 88 ASP A N 1
ATOM 698 C CA . ASP A 1 88 ? 8.438 -5.607 28.564 1.00 49.47 88 ASP A CA 1
ATOM 699 C C . ASP A 1 88 ? 9.053 -6.250 27.317 1.00 49.47 88 ASP A C 1
ATOM 701 O O . ASP A 1 88 ? 9.004 -7.460 27.170 1.00 49.47 88 ASP A O 1
ATOM 705 N N . VAL A 1 89 ? 9.618 -5.451 26.396 1.00 44.31 89 VAL A N 1
ATOM 706 C CA . VAL A 1 89 ? 10.750 -5.880 25.530 1.00 44.31 89 VAL A CA 1
ATOM 707 C C . VAL A 1 89 ? 11.453 -4.621 24.996 1.00 44.31 89 VAL A C 1
ATOM 709 O O . VAL A 1 89 ? 10.842 -3.894 24.217 1.00 44.31 89 VAL A O 1
ATOM 712 N N . SER A 1 90 ? 12.695 -4.397 25.430 1.00 40.06 90 SER A N 1
ATOM 713 C CA . SER A 1 90 ? 13.794 -3.604 24.840 1.00 40.06 90 SER A CA 1
ATOM 714 C C . SER A 1 90 ? 13.478 -2.264 24.133 1.00 40.06 90 SER A C 1
ATOM 716 O O . SER A 1 90 ? 12.908 -2.210 23.046 1.00 40.06 90 SER A O 1
ATOM 718 N N . GLU A 1 91 ? 13.977 -1.179 24.733 1.00 50.94 91 GLU A N 1
ATOM 719 C CA . GLU A 1 91 ? 13.707 0.258 24.519 1.00 50.94 91 GLU A CA 1
ATOM 720 C C . GLU A 1 91 ? 14.012 0.903 23.145 1.00 50.94 91 GLU A C 1
ATOM 722 O O . GLU A 1 91 ? 13.915 2.123 23.036 1.00 50.94 91 GLU A O 1
ATOM 727 N N . GLN A 1 92 ? 14.367 0.181 22.078 1.00 46.47 92 GLN A N 1
ATOM 728 C CA . GLN A 1 92 ? 14.877 0.844 20.856 1.00 46.47 92 GLN A CA 1
ATOM 729 C C . GLN A 1 92 ? 14.043 0.690 19.580 1.00 46.47 92 GLN A C 1
ATOM 731 O O . GLN A 1 92 ? 14.350 1.369 18.604 1.00 46.47 92 GLN A O 1
ATOM 736 N N . ASP A 1 93 ? 12.963 -0.102 19.572 1.00 47.28 93 ASP A N 1
ATOM 737 C CA . ASP A 1 93 ? 12.230 -0.365 18.314 1.00 47.28 93 ASP A CA 1
ATOM 738 C C . ASP A 1 93 ? 10.697 -0.436 18.442 1.00 47.28 93 ASP A C 1
ATOM 740 O O . ASP A 1 93 ? 10.000 -1.001 17.599 1.00 47.28 93 ASP A O 1
ATOM 744 N N . LYS A 1 94 ? 10.127 0.153 19.498 1.00 47.78 94 LYS A N 1
ATOM 745 C CA . LYS A 1 94 ? 8.673 0.169 19.713 1.00 47.78 94 LYS A CA 1
ATOM 746 C C . LYS A 1 94 ? 8.103 1.563 19.510 1.00 47.78 94 LYS A C 1
ATOM 748 O O . LYS A 1 94 ? 7.769 2.270 20.457 1.00 47.78 94 LYS A O 1
ATOM 753 N N . SER A 1 95 ? 7.931 1.948 18.248 1.00 53.97 95 SER A N 1
ATOM 754 C CA . SER A 1 95 ? 6.960 2.991 17.927 1.00 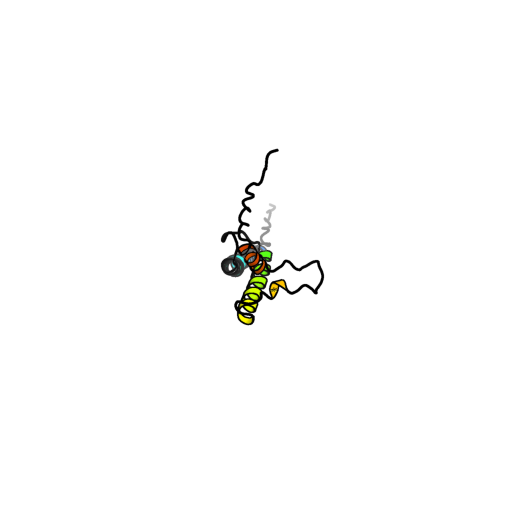53.97 95 SER A CA 1
ATOM 755 C C . SER A 1 95 ? 5.579 2.472 18.330 1.00 53.97 95 SER A C 1
ATOM 757 O O . SER A 1 95 ? 5.063 1.540 17.708 1.00 53.97 95 SER A O 1
ATOM 759 N N . LEU A 1 96 ? 5.005 3.038 19.393 1.00 57.75 96 LEU A N 1
ATOM 760 C CA . LEU A 1 96 ? 3.625 2.783 19.801 1.00 57.75 96 LEU A CA 1
ATOM 761 C C . LEU A 1 96 ? 2.702 2.831 18.577 1.00 57.75 96 LEU A C 1
ATOM 763 O O . LEU A 1 96 ? 2.872 3.683 17.698 1.00 57.75 96 LEU A O 1
ATOM 767 N N . CYS A 1 97 ? 1.730 1.916 18.523 1.00 69.62 97 CYS A N 1
ATOM 768 C CA . CYS A 1 97 ? 0.761 1.862 17.434 1.00 69.62 97 CYS A CA 1
ATOM 769 C C . CYS A 1 97 ? 0.119 3.245 17.256 1.00 69.62 97 CYS A C 1
ATOM 771 O O . CYS A 1 97 ? -0.600 3.729 18.135 1.00 69.62 97 CYS A O 1
ATOM 773 N N . THR A 1 98 ? 0.390 3.893 16.119 1.00 73.56 98 THR A N 1
ATOM 774 C CA . THR A 1 98 ? -0.038 5.276 15.857 1.00 73.56 98 THR A CA 1
ATOM 775 C C . THR A 1 98 ? -1.567 5.421 15.893 1.00 73.56 98 THR A C 1
ATOM 777 O O . THR A 1 98 ? -2.082 6.485 16.242 1.00 73.56 98 THR A O 1
ATOM 780 N N . PHE A 1 99 ? -2.298 4.333 15.627 1.00 76.94 99 PHE A N 1
ATOM 781 C CA . PHE A 1 99 ? -3.760 4.268 15.705 1.00 76.94 99 PHE A CA 1
ATOM 782 C C . PHE A 1 99 ? -4.272 4.303 17.148 1.00 76.94 99 PHE A C 1
ATOM 784 O O . PHE A 1 99 ? -5.205 5.040 17.455 1.00 76.94 99 PHE A O 1
ATOM 791 N N . CYS A 1 100 ? -3.608 3.590 18.059 1.00 72.06 100 CYS A N 1
ATOM 792 C CA . CYS A 1 100 ? -3.984 3.563 19.472 1.00 72.06 100 CYS A CA 1
ATOM 793 C C . CYS A 1 100 ? -3.655 4.889 20.178 1.00 72.06 100 CYS A C 1
ATOM 795 O O . CYS A 1 100 ? -4.472 5.422 20.923 1.00 72.06 100 CYS A O 1
ATOM 797 N N . TRP A 1 101 ? -2.498 5.488 19.871 1.00 65.06 101 TRP A N 1
ATOM 798 C CA . TRP A 1 101 ? -2.085 6.784 20.434 1.00 65.06 101 TRP A CA 1
ATOM 799 C C . TRP A 1 101 ? -3.035 7.937 20.072 1.00 65.06 101 TRP A C 1
ATOM 801 O O . TRP A 1 101 ? -3.212 8.882 20.843 1.00 65.06 101 TRP A O 1
ATOM 811 N N . SER A 1 102 ? -3.662 7.862 18.898 1.00 61.00 102 SER A N 1
ATOM 812 C CA . SER A 1 102 ? -4.626 8.869 18.447 1.00 61.00 102 SER A CA 1
ATOM 813 C C . SER A 1 102 ? -5.935 8.825 19.246 1.00 61.00 102 SER A C 1
ATOM 815 O O . SER A 1 102 ? -6.544 9.872 19.452 1.00 61.00 102 SER A O 1
ATOM 817 N N . ALA A 1 103 ? -6.328 7.655 19.766 1.00 59.56 103 ALA A N 1
ATOM 818 C CA . ALA A 1 103 ? -7.510 7.510 20.617 1.00 59.56 103 ALA A CA 1
ATOM 819 C C . ALA A 1 103 ? -7.313 8.169 21.996 1.00 59.56 103 ALA A C 1
ATOM 821 O O . ALA A 1 103 ? -8.151 8.959 22.416 1.00 59.56 103 ALA A O 1
ATOM 822 N N . VAL A 1 104 ? -6.154 7.960 22.639 1.00 56.84 104 VAL A N 1
ATOM 823 C CA . VAL A 1 104 ? -5.831 8.519 23.974 1.00 56.84 104 VAL A CA 1
ATOM 824 C C . VAL A 1 104 ? -5.866 10.055 24.001 1.00 56.84 104 VAL A C 1
ATOM 826 O O . VAL A 1 104 ? -6.148 10.671 25.027 1.00 56.84 104 VAL A O 1
ATOM 829 N N . LYS A 1 105 ? -5.591 10.714 22.869 1.00 53.81 105 LYS A N 1
ATOM 830 C CA . LYS A 1 105 ? -5.641 12.181 22.778 1.00 53.81 105 LYS A CA 1
ATOM 831 C C . LYS A 1 105 ? -7.061 12.748 22.750 1.00 53.81 105 LYS A C 1
ATOM 833 O O . LYS A 1 105 ? -7.213 13.931 23.050 1.00 53.81 105 LYS A O 1
ATOM 838 N N . LYS A 1 106 ? -8.078 11.953 22.402 1.00 51.25 106 LYS A N 1
ATOM 839 C CA . LYS A 1 106 ? -9.457 12.441 22.254 1.00 51.2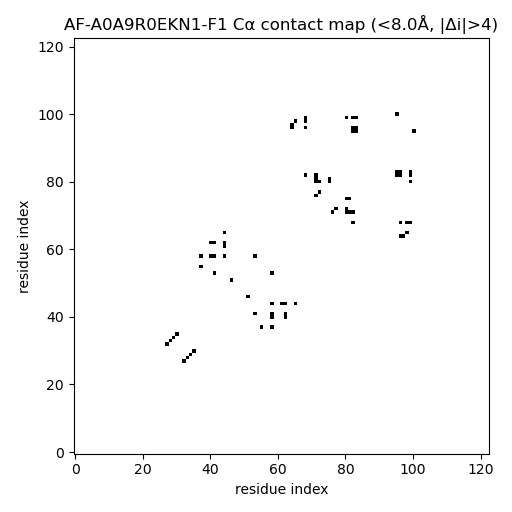5 106 LYS A CA 1
ATOM 840 C C . LYS A 1 106 ? -10.155 12.676 23.601 1.00 51.25 106 LYS A C 1
ATOM 842 O O . LYS A 1 106 ? -11.045 13.516 23.665 1.00 51.25 106 LYS A O 1
ATOM 847 N N . ASP A 1 107 ? -9.676 12.046 24.675 1.00 51.59 107 ASP A N 1
ATOM 848 C CA . ASP A 1 107 ? -10.262 12.171 26.020 1.00 51.59 107 ASP A CA 1
ATOM 849 C C . ASP A 1 107 ? -9.703 13.345 26.845 1.00 51.59 107 ASP A C 1
ATOM 851 O O . ASP A 1 107 ? -10.221 13.660 27.921 1.00 51.59 107 ASP A O 1
ATOM 855 N N . LYS A 1 108 ? -8.687 14.071 26.347 1.00 46.66 108 LYS A N 1
ATOM 856 C CA . LYS A 1 108 ? -8.266 15.348 26.950 1.00 46.66 108 LYS A CA 1
ATOM 857 C C . LYS A 1 108 ? -9.229 16.467 26.548 1.00 46.66 108 LYS A C 1
ATOM 859 O O . LYS A 1 108 ? -8.919 17.344 25.747 1.00 46.66 108 LYS A O 1
ATOM 864 N N . SER A 1 109 ? -10.401 16.427 27.170 1.00 39.78 109 SER A N 1
ATOM 865 C CA . SER A 1 109 ? -11.297 17.570 27.342 1.00 39.78 109 SER A CA 1
ATOM 866 C C . SER A 1 109 ? -10.490 18.801 27.801 1.00 39.78 109 SER A C 1
ATOM 868 O O . SER A 1 109 ? -9.606 18.646 28.654 1.00 39.78 109 SER A O 1
ATOM 870 N N . PRO A 1 110 ? -10.758 20.022 27.299 1.00 48.09 110 PRO A N 1
ATOM 871 C CA . PRO A 1 110 ? -10.184 21.231 27.882 1.00 48.09 110 PRO A CA 1
ATOM 872 C C . PRO A 1 110 ? -10.592 21.291 29.355 1.00 48.09 110 PRO A C 1
ATOM 874 O O . PRO A 1 110 ? -11.781 21.198 29.662 1.00 48.09 110 PRO A O 1
ATOM 877 N N . GLN A 1 111 ? -9.632 21.414 30.275 1.00 47.94 111 GLN A N 1
ATOM 878 C CA . GLN A 1 111 ? -9.978 21.650 31.675 1.00 47.94 111 GLN A CA 1
ATOM 879 C C . GLN A 1 111 ? -10.843 22.918 31.756 1.00 47.94 111 GLN A C 1
ATOM 881 O O . GLN A 1 111 ? -10.452 23.938 31.178 1.00 47.94 111 GLN A O 1
ATOM 886 N N . PRO A 1 112 ? -11.997 22.900 32.447 1.00 43.22 112 PRO A N 1
ATOM 887 C CA . PRO A 1 112 ? -12.712 24.132 32.719 1.00 43.22 112 PRO A CA 1
ATOM 888 C C . PRO A 1 112 ? -11.810 25.000 33.597 1.00 43.22 112 PRO A C 1
ATOM 890 O O . PRO A 1 112 ? -11.353 24.559 34.651 1.00 43.22 112 PRO A O 1
ATOM 893 N N . ALA A 1 113 ? -11.527 26.223 33.144 1.00 51.34 113 ALA A N 1
ATOM 894 C CA . ALA A 1 113 ? -10.839 27.218 33.948 1.00 51.34 113 ALA A CA 1
ATOM 895 C C . ALA A 1 113 ? -11.593 27.355 35.277 1.00 51.34 113 ALA A C 1
ATOM 897 O O . ALA A 1 113 ? -12.736 27.814 35.309 1.00 51.34 113 ALA A O 1
ATOM 898 N N . SER A 1 114 ? -10.971 26.909 36.369 1.00 47.91 114 SER A N 1
ATOM 899 C CA . SER A 1 114 ? -11.499 27.103 37.709 1.00 47.91 114 SER A CA 1
ATOM 900 C C . SER A 1 114 ? -11.590 28.602 37.962 1.00 47.91 114 SER A C 1
ATOM 902 O O . SER A 1 114 ? -10.588 29.290 38.159 1.00 47.91 114 SER A O 1
ATOM 904 N N . HIS A 1 115 ? -12.818 29.094 37.910 1.00 49.00 115 HIS A N 1
ATOM 905 C CA . HIS A 1 115 ? -13.244 30.417 38.312 1.00 49.00 115 HIS A CA 1
ATOM 906 C C . HIS A 1 115 ? -12.842 30.654 39.778 1.00 49.00 115 HIS A C 1
ATOM 908 O O . HIS A 1 115 ? -13.524 30.225 40.706 1.00 49.00 115 HIS A O 1
ATOM 914 N N . MET A 1 116 ? -11.691 31.292 39.990 1.00 51.44 116 MET A N 1
ATOM 915 C CA . MET A 1 116 ? -11.261 31.787 41.296 1.00 51.44 116 MET A CA 1
ATOM 916 C C . MET A 1 116 ? -11.968 33.111 41.578 1.00 51.44 116 MET A C 1
ATOM 918 O O . MET A 1 116 ? -11.475 34.174 41.211 1.00 51.44 116 MET A O 1
ATOM 922 N N . ASN A 1 117 ? -13.118 33.047 42.248 1.00 51.31 117 ASN A N 1
ATOM 923 C CA . ASN A 1 117 ? -13.749 34.230 42.819 1.00 51.31 117 ASN A CA 1
ATOM 924 C C . ASN A 1 117 ? -13.438 34.366 44.313 1.00 51.31 117 ASN A C 1
ATOM 926 O O . ASN A 1 117 ? -13.886 33.573 45.132 1.00 51.31 117 ASN A O 1
ATOM 930 N N . TYR A 1 118 ? -12.672 35.420 44.604 1.00 47.97 118 TYR A N 1
ATOM 931 C CA . TYR A 1 118 ? -12.825 36.388 45.694 1.00 47.97 118 TYR A CA 1
ATOM 932 C C . TYR A 1 118 ? -13.241 35.906 47.097 1.00 47.97 118 TYR A C 1
ATOM 934 O O . TYR A 1 118 ? -14.413 35.685 47.371 1.00 47.97 118 TYR A O 1
ATOM 942 N N . TYR A 1 119 ? -12.304 36.044 48.042 1.00 43.19 119 TYR A N 1
ATOM 943 C CA . TYR A 1 119 ? -12.541 36.804 49.277 1.00 43.19 119 TYR A CA 1
ATOM 944 C C . TYR A 1 119 ? -11.315 37.680 49.563 1.00 43.19 119 TYR A C 1
ATOM 946 O O . TYR A 1 119 ? -10.309 37.228 50.103 1.00 43.19 119 TYR A O 1
ATOM 954 N N . LYS A 1 120 ? -11.393 38.958 49.182 1.00 54.47 120 LYS A N 1
ATOM 955 C CA . LYS A 1 120 ? -10.483 40.005 49.658 1.00 54.47 120 LYS A CA 1
ATOM 956 C C . LYS A 1 120 ? -11.268 40.844 50.663 1.00 54.47 120 LYS A C 1
ATOM 958 O O . LYS A 1 120 ? -12.062 41.692 50.272 1.00 54.47 120 LYS A O 1
ATOM 963 N N . SER A 1 121 ? -11.096 40.537 51.946 1.00 48.50 121 SER A N 1
ATOM 964 C CA . SER A 1 121 ? -11.687 41.282 53.063 1.00 48.50 121 SER A CA 1
ATOM 965 C C . SER A 1 121 ? -10.813 42.502 53.384 1.00 48.50 121 SER A C 1
ATOM 967 O O . SER A 1 121 ? -9.610 42.311 53.575 1.00 48.50 121 SER A O 1
ATOM 969 N N . PRO A 1 122 ? -11.347 43.732 53.474 1.00 64.62 122 PRO A N 1
ATOM 970 C CA . PRO A 1 122 ? -10.595 44.873 53.991 1.00 64.62 122 PRO A CA 1
ATOM 971 C C . PRO A 1 122 ? -10.715 44.968 55.522 1.00 64.62 122 PRO A C 1
ATOM 973 O O . PRO A 1 122 ? -11.797 44.756 56.072 1.00 64.62 122 PRO A O 1
ATOM 976 N N . ARG A 1 123 ? -9.606 45.301 56.188 1.00 51.31 123 ARG A N 1
ATOM 977 C CA . ARG A 1 123 ? -9.581 46.029 57.466 1.00 51.31 123 ARG A CA 1
ATOM 978 C C . ARG A 1 123 ? -9.201 47.470 57.167 1.00 51.31 123 ARG A C 1
ATOM 980 O O . ARG A 1 123 ? -8.381 47.646 56.237 1.00 51.31 123 ARG A O 1
#

Radius of gyration: 31.32 Å; Cα contacts (8 Å, |Δi|>4): 40; chains: 1; bounding box: 58×56×116 Å

InterPro domains:
  IPR011598 Myc-type, basic helix-loop-helix (bHLH) domain [PF00010] (19-70)
  IPR011598 Myc-type, basic helix-loop-helix (bHLH) domain [PS50888] (18-70)
  IPR011598 Myc-type, basic helix-loop-helix (bHLH) domain [SM00353] (23-76)
  IPR036638 Helix-loop-helix DNA-binding domain superfamily [G3DSA:4.10.280.10] (14-81)
  IPR036638 Helix-loop-helix DNA-binding domain superfamily [SSF47459] (17-84)
  IPR050283 E-box Binding Transcriptional Regulators [PTHR23349] (11-109)

Organism: Spodoptera frugiperda (NCBI:txid7108)

pLDDT: mean 73.32, std 20.81, range [38.12, 98.44]

Solvent-accessible surface area (backbone atoms only — not comparable to full-atom values): 8183 Å² total; per-residue (Å²): 142,80,83,84,79,78,80,77,89,80,84,75,59,69,66,53,53,51,48,52,54,51,52,50,52,51,48,47,49,42,55,75,44,53,48,46,52,54,51,56,54,46,74,72,50,89,52,91,56,83,80,63,90,69,52,75,68,52,43,54,54,50,46,55,48,48,55,53,49,53,54,44,46,72,74,46,47,100,58,70,71,70,76,76,70,75,81,88,72,73,98,82,78,76,78,64,47,69,72,61,59,57,55,69,60,69,74,66,65,80,79,77,80,80,80,83,77,83,88,83,81,84,131